Protein AF-A0A4R8XWY9-F1 (afdb_monomer_lite)

Sequence (108 aa):
MTIALVELAPGHPLLIAGWEAVDSGLIVEKRLGGSYQSPRAQLRRMESKAAYENGRRKNQARRFQQVIEVDSLVARGHAKAAALAEIGIDRTAYYEWRSRMREAFGYN

Structure (mmCIF, N/CA/C/O backbone):
data_AF-A0A4R8XWY9-F1
#
_entry.id   AF-A0A4R8XWY9-F1
#
loop_
_atom_site.group_PDB
_atom_site.id
_atom_site.type_symbol
_atom_site.label_atom_id
_atom_site.label_alt_id
_atom_site.label_comp_id
_atom_site.label_asym_id
_atom_site.label_entity_id
_atom_site.label_seq_id
_atom_site.pdbx_PDB_ins_code
_atom_site.Cartn_x
_atom_site.Cartn_y
_atom_site.Cartn_z
_atom_site.occupancy
_atom_site.B_iso_or_equiv
_atom_site.auth_seq_id
_atom_site.auth_comp_id
_atom_site.auth_asym_id
_atom_site.auth_atom_id
_atom_site.pdbx_PDB_model_num
ATOM 1 N N . MET A 1 1 ? 37.418 -37.298 -28.851 1.00 38.22 1 MET A N 1
ATOM 2 C CA . MET A 1 1 ? 36.417 -36.806 -29.822 1.00 38.22 1 MET A CA 1
ATOM 3 C C . MET A 1 1 ? 35.042 -37.030 -29.219 1.00 38.22 1 MET A C 1
ATOM 5 O O . MET A 1 1 ? 34.611 -38.169 -29.124 1.00 38.22 1 MET A O 1
ATOM 9 N N . THR A 1 2 ? 34.422 -35.981 -28.685 1.00 42.31 2 THR A N 1
ATOM 10 C CA . THR A 1 2 ? 33.144 -36.045 -27.961 1.00 42.31 2 THR A CA 1
ATOM 11 C C . THR A 1 2 ? 31.970 -35.925 -28.933 1.00 42.31 2 THR A C 1
ATOM 13 O O . THR A 1 2 ? 31.814 -34.931 -29.636 1.00 42.31 2 THR A O 1
ATOM 16 N N . ILE A 1 3 ? 31.157 -36.981 -28.968 1.00 50.34 3 ILE A N 1
ATOM 17 C CA . ILE A 1 3 ? 30.053 -37.256 -29.900 1.00 50.34 3 ILE A CA 1
ATOM 18 C C . ILE A 1 3 ? 28.776 -36.525 -29.432 1.00 50.34 3 ILE A C 1
ATOM 20 O O . ILE A 1 3 ? 27.739 -37.133 -29.227 1.00 50.34 3 ILE A O 1
ATOM 24 N N . ALA A 1 4 ? 28.852 -35.213 -29.190 1.00 47.91 4 ALA A N 1
ATOM 25 C CA . ALA A 1 4 ? 27.698 -34.423 -28.721 1.00 47.91 4 ALA A CA 1
ATOM 26 C C . ALA A 1 4 ? 27.088 -33.512 -29.805 1.00 47.91 4 ALA A C 1
ATOM 28 O O . ALA A 1 4 ? 26.076 -32.864 -29.570 1.00 47.91 4 ALA A O 1
ATOM 29 N N . LEU A 1 5 ? 27.692 -33.458 -30.997 1.00 44.81 5 LEU A N 1
ATOM 30 C CA . LEU A 1 5 ? 27.257 -32.596 -32.108 1.00 44.81 5 LEU A CA 1
ATOM 31 C C . LEU A 1 5 ? 26.476 -33.335 -33.209 1.00 44.81 5 LEU A C 1
ATOM 33 O O . LEU A 1 5 ? 26.016 -32.697 -34.149 1.00 44.81 5 LEU A O 1
ATOM 37 N N . VAL A 1 6 ? 26.322 -34.660 -33.112 1.00 46.44 6 VAL A N 1
ATOM 38 C CA . VAL A 1 6 ? 25.753 -35.493 -34.192 1.00 46.44 6 VAL A CA 1
ATOM 39 C C . VAL A 1 6 ? 24.235 -35.716 -34.048 1.00 46.44 6 VAL A C 1
ATOM 41 O O . VAL A 1 6 ? 23.586 -36.095 -35.014 1.00 46.44 6 VAL A O 1
ATOM 44 N N . GLU A 1 7 ? 23.627 -35.400 -32.899 1.00 47.81 7 GLU A N 1
ATOM 45 C CA . GLU A 1 7 ? 22.172 -35.544 -32.672 1.00 47.81 7 GLU A CA 1
ATOM 46 C C . GLU A 1 7 ? 21.355 -34.265 -32.939 1.00 47.81 7 GLU A C 1
ATOM 48 O O . GLU A 1 7 ? 20.196 -34.148 -32.540 1.00 47.81 7 GLU A O 1
ATOM 53 N N . LEU A 1 8 ? 21.922 -33.280 -33.636 1.00 50.09 8 LEU A N 1
ATOM 54 C CA . LEU A 1 8 ? 21.141 -32.148 -34.129 1.00 50.09 8 LEU A CA 1
ATOM 55 C C . LEU A 1 8 ? 20.442 -32.569 -35.420 1.00 50.09 8 LEU A C 1
ATOM 57 O O . LEU A 1 8 ? 21.076 -32.777 -36.450 1.00 50.09 8 LEU A O 1
ATOM 61 N N . ALA A 1 9 ? 19.120 -32.722 -35.315 1.00 52.84 9 ALA A N 1
ATOM 62 C CA . ALA A 1 9 ? 18.201 -33.047 -36.397 1.00 52.84 9 ALA A CA 1
ATOM 63 C C . ALA A 1 9 ? 18.600 -32.374 -37.729 1.00 52.84 9 ALA A C 1
ATOM 65 O O . ALA A 1 9 ? 18.957 -31.192 -37.724 1.00 52.84 9 ALA A O 1
ATOM 66 N N . PRO A 1 10 ? 18.465 -33.060 -38.882 1.00 53.12 10 PRO A N 1
ATOM 67 C CA . PRO A 1 10 ? 18.926 -32.568 -40.189 1.00 53.12 10 PRO A CA 1
ATOM 68 C C . PRO A 1 10 ? 18.214 -31.292 -40.686 1.00 53.12 10 PRO A C 1
ATOM 70 O O . PRO A 1 10 ? 18.503 -30.811 -41.776 1.00 53.12 10 PRO A O 1
ATOM 73 N N . GLY A 1 11 ? 17.296 -30.729 -39.893 1.00 49.06 11 GLY A N 1
ATOM 74 C CA . GLY A 1 11 ? 16.640 -29.444 -40.123 1.00 49.06 11 GLY A CA 1
ATOM 75 C C . GLY A 1 11 ? 17.079 -28.315 -39.183 1.00 49.06 11 GLY A C 1
ATOM 76 O O . GLY A 1 11 ? 16.404 -27.289 -39.137 1.00 49.06 11 GLY A O 1
ATOM 77 N N . HIS A 1 12 ? 18.139 -28.483 -38.380 1.00 53.50 12 HIS A N 1
ATOM 78 C CA . HIS A 1 12 ? 18.533 -27.448 -37.423 1.00 53.50 12 HIS A CA 1
ATOM 79 C C . HIS A 1 12 ? 19.004 -26.179 -38.162 1.00 53.50 12 HIS A C 1
ATOM 81 O O . HIS A 1 12 ? 19.904 -26.264 -39.002 1.00 53.50 12 HIS A O 1
ATOM 87 N N . PRO A 1 13 ? 18.457 -24.988 -37.851 1.00 54.38 13 PRO A N 1
ATOM 88 C CA . PRO A 1 13 ? 18.702 -23.765 -38.623 1.00 54.38 13 PRO A CA 1
ATOM 89 C C . PRO A 1 13 ? 20.180 -23.341 -38.677 1.00 54.38 13 PRO A C 1
ATOM 91 O O . PRO A 1 13 ? 20.584 -22.682 -39.628 1.00 54.38 13 PRO A O 1
ATOM 94 N N . LEU A 1 14 ? 21.001 -23.779 -37.713 1.00 53.88 14 LEU A N 1
ATOM 95 C CA . LEU A 1 14 ? 22.457 -23.555 -37.709 1.00 53.88 14 LEU A CA 1
ATOM 96 C C . LEU A 1 14 ? 23.237 -24.382 -38.751 1.00 53.88 14 LEU A C 1
ATOM 98 O O . LEU A 1 14 ? 24.397 -24.079 -39.002 1.00 53.88 14 LEU A O 1
ATOM 102 N N . LEU A 1 15 ? 22.647 -25.445 -39.310 1.00 54.47 15 LEU A N 1
ATOM 103 C CA . LEU A 1 15 ? 23.280 -26.283 -40.340 1.00 54.47 15 LEU A CA 1
ATOM 104 C C . LEU A 1 15 ? 22.876 -25.861 -41.760 1.00 54.47 15 LEU A C 1
ATOM 106 O O . LEU A 1 15 ? 23.640 -26.066 -42.697 1.00 54.47 15 LEU A O 1
ATOM 110 N N . ILE A 1 16 ? 21.680 -25.280 -41.917 1.00 54.75 16 ILE A N 1
ATOM 111 C CA . ILE A 1 16 ? 21.123 -24.868 -43.218 1.00 54.75 16 ILE A CA 1
ATOM 112 C C . ILE A 1 16 ? 21.657 -23.496 -43.633 1.00 54.75 16 ILE A C 1
ATOM 114 O O . ILE A 1 16 ? 21.960 -23.268 -44.803 1.00 54.75 16 ILE A O 1
ATOM 118 N N . ALA A 1 17 ? 21.788 -22.579 -42.679 1.00 52.44 17 ALA A N 1
ATOM 119 C CA . ALA A 1 17 ? 22.420 -21.297 -42.908 1.00 52.44 17 ALA A CA 1
ATOM 120 C C . ALA A 1 17 ? 23.891 -21.445 -42.520 1.00 52.44 17 ALA A C 1
ATOM 122 O O . ALA A 1 17 ? 24.205 -21.576 -41.339 1.00 52.44 17 ALA A O 1
ATOM 123 N N . GLY A 1 18 ? 24.788 -21.491 -43.507 1.00 46.47 18 GLY A N 1
ATOM 124 C CA . GLY A 1 18 ? 26.228 -21.504 -43.258 1.00 46.47 18 GLY A CA 1
ATOM 125 C C . GLY A 1 18 ? 26.649 -20.407 -42.272 1.00 46.47 18 GLY A C 1
ATOM 126 O O . GLY A 1 18 ? 25.918 -19.445 -42.034 1.00 46.47 18 GLY A O 1
ATOM 127 N N . TRP A 1 19 ? 27.855 -20.541 -41.719 1.00 50.06 19 TRP A N 1
ATOM 128 C CA . TRP A 1 19 ? 28.458 -19.661 -40.703 1.00 50.06 19 TRP A CA 1
ATOM 129 C C . TRP A 1 19 ? 28.464 -18.148 -41.039 1.00 50.06 19 TRP A C 1
ATOM 131 O O . TRP A 1 19 ? 28.855 -17.339 -40.205 1.00 50.06 19 TRP A O 1
ATOM 141 N N . GLU A 1 20 ? 27.993 -17.753 -42.220 1.00 43.91 20 GLU A N 1
ATOM 142 C CA . GLU A 1 20 ? 27.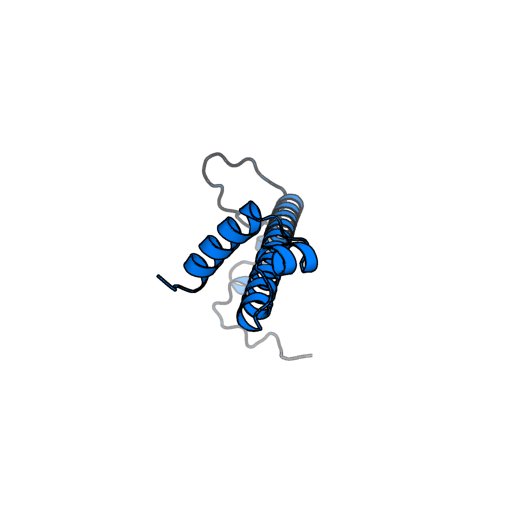715 -16.376 -42.639 1.00 43.91 20 GLU A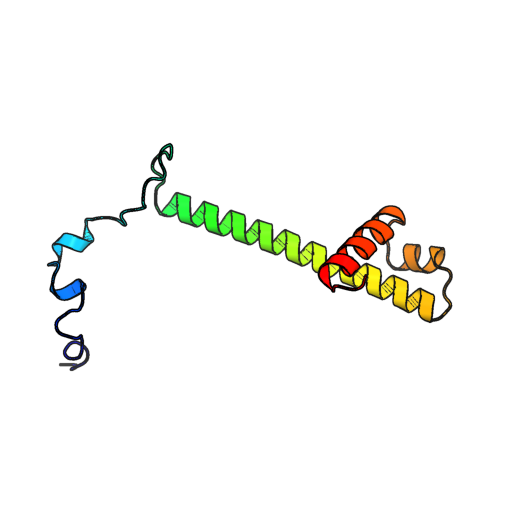 CA 1
ATOM 143 C C . GLU A 1 20 ? 26.445 -15.766 -42.006 1.00 43.91 20 GLU A C 1
ATOM 145 O O . GLU A 1 20 ? 26.309 -14.546 -41.973 1.00 43.91 20 GLU A O 1
ATOM 150 N N . ALA A 1 21 ? 25.536 -16.560 -41.423 1.00 46.25 21 ALA A N 1
ATOM 151 C CA . ALA A 1 21 ? 24.354 -16.032 -40.721 1.00 46.25 21 ALA A CA 1
ATOM 152 C C . ALA A 1 21 ? 24.650 -15.476 -39.312 1.00 46.25 21 ALA A C 1
ATOM 154 O O . ALA A 1 21 ? 23.749 -14.983 -38.632 1.00 46.25 21 ALA A O 1
ATOM 155 N N . VAL A 1 22 ? 25.908 -15.533 -38.862 1.00 44.91 22 VAL A N 1
ATOM 156 C CA . VAL A 1 22 ? 26.327 -14.958 -37.573 1.00 44.91 22 VAL A CA 1
ATOM 157 C C . VAL A 1 22 ? 26.477 -13.429 -37.657 1.00 44.91 22 VAL A C 1
ATOM 159 O O . VAL A 1 22 ? 26.383 -12.761 -36.629 1.00 44.91 22 VAL A O 1
ATOM 162 N N . ASP A 1 23 ? 26.601 -12.858 -38.864 1.00 42.53 23 ASP A N 1
ATOM 163 C CA . ASP A 1 23 ? 26.690 -11.401 -39.070 1.00 42.53 23 ASP A CA 1
ATOM 164 C C . ASP A 1 23 ? 25.352 -10.728 -39.418 1.00 42.53 23 ASP A C 1
ATOM 166 O O . ASP A 1 23 ? 25.229 -9.501 -39.360 1.00 42.53 23 ASP A 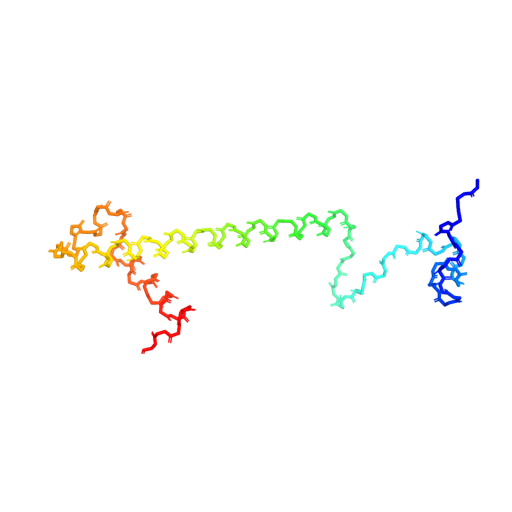O 1
ATOM 170 N N . SER A 1 24 ? 24.297 -11.499 -39.698 1.00 42.53 24 SER A N 1
ATOM 171 C CA . SER A 1 24 ? 22.944 -10.946 -39.757 1.00 42.53 24 SER A CA 1
ATOM 172 C C . SER A 1 24 ? 22.416 -10.789 -38.337 1.00 42.53 24 SER A C 1
ATOM 174 O O . SER A 1 24 ? 21.694 -11.639 -37.812 1.00 42.53 24 SER A O 1
ATOM 176 N N . GLY A 1 25 ? 22.832 -9.693 -37.701 1.00 43.38 25 GLY A N 1
ATOM 177 C CA . GLY A 1 25 ? 22.293 -9.241 -36.430 1.00 43.38 25 GLY A CA 1
ATOM 178 C C . GLY A 1 25 ? 20.773 -9.369 -36.422 1.00 43.38 25 GLY A C 1
ATOM 179 O O . GLY A 1 25 ? 20.117 -9.003 -37.396 1.00 43.38 25 GLY A O 1
ATOM 1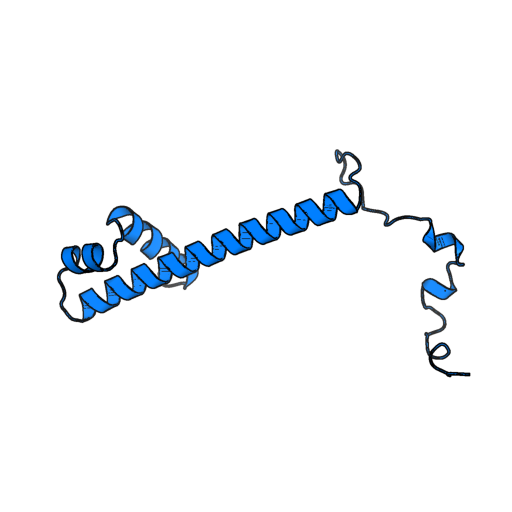80 N N . LEU A 1 26 ? 20.266 -9.931 -35.318 1.00 43.94 26 LEU A N 1
ATOM 181 C CA . LEU A 1 26 ? 18.861 -10.030 -34.928 1.00 43.94 26 LEU A CA 1
ATOM 182 C C . LEU A 1 26 ? 17.992 -9.088 -35.774 1.00 43.94 26 LEU A C 1
ATOM 184 O O . LEU A 1 26 ? 18.076 -7.867 -35.607 1.00 43.94 26 LEU A O 1
ATOM 188 N N . ILE A 1 27 ? 17.185 -9.629 -36.691 1.00 46.97 27 ILE A N 1
ATOM 189 C CA . ILE A 1 27 ? 16.174 -8.834 -37.390 1.00 46.97 27 ILE A CA 1
ATOM 190 C C . ILE A 1 27 ? 15.133 -8.471 -36.330 1.00 46.97 27 ILE A C 1
ATOM 192 O O . ILE A 1 27 ? 14.139 -9.158 -36.121 1.00 46.97 27 ILE A O 1
ATOM 196 N N . VAL A 1 28 ? 15.423 -7.407 -35.581 1.00 50.62 28 VAL A N 1
ATOM 197 C CA . VAL A 1 28 ? 14.466 -6.730 -34.725 1.00 50.62 28 VAL A CA 1
ATOM 198 C C . VAL A 1 28 ? 13.466 -6.136 -35.695 1.00 50.62 28 VAL A C 1
ATOM 200 O O . VAL A 1 28 ? 13.781 -5.163 -36.382 1.00 50.62 28 VAL A O 1
ATOM 203 N N . GLU A 1 29 ? 12.293 -6.758 -35.798 1.00 50.06 29 GLU A N 1
ATOM 204 C CA . GLU A 1 29 ? 11.166 -6.212 -36.542 1.00 50.06 29 GLU A CA 1
ATOM 205 C C . GLU A 1 29 ? 11.017 -4.729 -36.185 1.00 50.06 29 GLU A C 1
ATOM 207 O O . GLU A 1 29 ? 10.627 -4.349 -35.074 1.00 50.06 29 GLU A O 1
ATOM 212 N N . LYS A 1 30 ? 11.389 -3.861 -37.132 1.00 46.62 30 LYS A N 1
ATOM 213 C CA . LYS A 1 30 ? 11.153 -2.427 -37.036 1.00 46.62 30 LYS A CA 1
ATOM 214 C C . LYS A 1 30 ? 9.641 -2.240 -37.060 1.00 46.62 30 LYS A C 1
ATOM 216 O O . LYS A 1 30 ? 9.034 -2.200 -38.126 1.00 46.62 30 LYS A O 1
ATOM 221 N N . ARG A 1 31 ? 9.024 -2.079 -35.885 1.00 52.38 31 ARG A N 1
ATOM 222 C CA . ARG A 1 31 ? 7.722 -1.406 -35.798 1.00 52.38 31 ARG A CA 1
ATOM 223 C C . ARG A 1 31 ? 7.851 -0.077 -36.545 1.00 52.38 31 ARG A C 1
ATOM 225 O O . ARG A 1 31 ? 8.763 0.700 -36.254 1.00 52.38 31 ARG A O 1
ATOM 232 N N . LEU A 1 32 ? 6.978 0.150 -37.526 1.00 41.19 32 LEU A N 1
ATOM 233 C CA . LEU A 1 32 ? 6.935 1.372 -38.335 1.00 41.19 32 LEU A CA 1
ATOM 234 C C . LEU A 1 32 ? 6.993 2.608 -37.413 1.00 41.19 32 LEU A C 1
ATOM 236 O O . LEU A 1 32 ? 6.148 2.766 -36.535 1.00 41.19 32 LEU A O 1
ATOM 240 N N . GLY A 1 33 ? 8.040 3.430 -37.570 1.00 59.34 33 GLY A N 1
ATOM 241 C CA . GLY A 1 33 ? 8.327 4.611 -36.735 1.00 59.34 33 GLY A CA 1
ATOM 242 C C . GLY A 1 33 ? 9.443 4.450 -35.686 1.00 59.34 33 GLY A C 1
ATOM 243 O O . GLY A 1 33 ? 9.813 5.425 -35.037 1.00 59.34 33 GLY A O 1
ATOM 244 N N . GLY A 1 34 ? 10.014 3.254 -35.511 1.00 58.22 34 GLY A N 1
ATOM 245 C CA . GLY A 1 34 ? 11.124 3.025 -34.580 1.00 58.22 34 GLY A CA 1
ATOM 246 C C . GLY A 1 34 ? 12.488 3.432 -35.148 1.00 58.22 34 GLY A C 1
ATOM 247 O O . GLY A 1 34 ? 12.939 2.881 -36.156 1.00 58.22 34 GLY A O 1
ATOM 248 N N . SER A 1 35 ? 13.192 4.350 -34.476 1.00 65.88 35 SER A N 1
ATOM 249 C CA . SER A 1 35 ? 14.630 4.533 -34.693 1.00 65.88 35 SER A CA 1
ATOM 250 C C . SER A 1 35 ? 15.387 3.282 -34.234 1.00 65.88 35 SER A C 1
ATOM 252 O O . SER A 1 35 ? 15.033 2.662 -33.228 1.00 65.88 35 SER A O 1
ATOM 254 N N . TYR A 1 36 ? 16.413 2.879 -34.993 1.00 71.38 36 TYR A N 1
ATOM 255 C CA . TYR A 1 36 ? 17.255 1.738 -34.629 1.00 71.38 36 TYR A CA 1
ATOM 256 C C . TYR A 1 36 ? 17.873 1.965 -33.243 1.00 71.38 36 TYR A C 1
ATOM 258 O O . TYR A 1 36 ? 18.437 3.025 -32.971 1.00 71.38 36 TYR A O 1
ATOM 266 N N . GLN A 1 37 ? 17.764 0.964 -32.370 1.00 67.88 37 GLN A N 1
ATOM 267 C CA . GLN A 1 37 ? 18.420 0.945 -31.066 1.00 67.88 37 GLN A CA 1
ATOM 268 C C . GLN A 1 37 ? 19.468 -0.152 -31.065 1.00 67.88 37 GLN A C 1
ATOM 270 O O . GLN A 1 37 ? 19.203 -1.263 -31.516 1.00 67.88 37 GLN A O 1
ATOM 275 N N . SER A 1 38 ? 20.651 0.143 -30.527 1.00 82.12 38 SER A N 1
ATOM 276 C CA . SER A 1 38 ? 21.659 -0.895 -30.339 1.00 82.12 38 SER A CA 1
ATOM 277 C C . SER A 1 38 ? 21.139 -1.964 -29.363 1.00 82.12 38 SER A C 1
ATOM 279 O O . SER A 1 38 ? 20.437 -1.617 -28.405 1.00 82.12 38 SER A O 1
ATOM 281 N N . PRO A 1 39 ? 21.517 -3.246 -29.526 1.00 82.19 39 PRO A N 1
ATOM 282 C CA . PRO A 1 39 ? 21.106 -4.313 -28.609 1.00 82.19 39 PRO A CA 1
ATOM 283 C C . PRO A 1 39 ? 21.399 -3.989 -27.134 1.00 82.19 39 PRO A C 1
ATOM 285 O O . PRO A 1 39 ? 20.579 -4.241 -26.254 1.00 82.19 39 PRO A O 1
ATOM 288 N N . ARG A 1 40 ? 22.527 -3.315 -26.857 1.00 76.44 40 ARG A N 1
ATOM 289 C CA . ARG A 1 40 ? 22.879 -2.820 -25.512 1.00 76.44 40 ARG A CA 1
ATOM 290 C C . ARG A 1 40 ? 21.881 -1.788 -24.975 1.00 76.44 40 ARG A C 1
ATOM 292 O O . ARG A 1 40 ? 21.548 -1.817 -23.792 1.00 76.44 40 ARG A O 1
ATOM 299 N N . ALA A 1 41 ? 21.408 -0.871 -25.819 1.00 77.75 41 ALA A N 1
ATOM 300 C CA . ALA A 1 41 ? 20.411 0.124 -25.429 1.00 77.75 41 ALA A CA 1
ATOM 301 C C . ALA A 1 41 ? 19.033 -0.512 -25.184 1.00 77.75 41 ALA A C 1
ATOM 303 O O . ALA A 1 41 ? 18.337 -0.116 -24.248 1.00 77.75 41 ALA A O 1
ATOM 304 N N . GLN A 1 42 ? 18.665 -1.521 -25.976 1.00 78.88 42 GLN A N 1
ATOM 305 C CA . GLN A 1 42 ? 17.429 -2.279 -25.787 1.00 78.88 42 GLN A CA 1
ATOM 306 C C . GLN A 1 42 ? 17.442 -3.061 -24.464 1.00 78.88 42 GLN A C 1
ATOM 308 O O . GLN A 1 42 ? 16.494 -2.940 -23.687 1.00 78.88 42 GLN A O 1
ATOM 313 N N . LEU A 1 43 ? 18.532 -3.777 -24.161 1.00 79.19 43 LEU A N 1
ATOM 314 C CA . LEU A 1 43 ? 18.697 -4.504 -22.895 1.00 79.19 43 LEU A CA 1
ATOM 315 C C . LEU A 1 43 ? 18.593 -3.568 -21.684 1.00 79.19 43 LEU A C 1
ATOM 317 O O . LEU A 1 43 ? 17.780 -3.807 -20.795 1.00 79.19 43 LEU A O 1
ATOM 321 N N . ARG A 1 44 ? 19.301 -2.430 -21.700 1.00 79.94 44 ARG A N 1
ATOM 322 C CA . ARG A 1 44 ? 19.214 -1.423 -20.625 1.00 79.94 44 ARG A CA 1
ATOM 323 C C . ARG A 1 44 ? 17.798 -0.890 -20.405 1.00 79.94 44 ARG A C 1
ATOM 325 O O . ARG A 1 44 ? 17.396 -0.654 -19.264 1.00 79.94 44 ARG A O 1
ATOM 332 N N . ARG A 1 45 ? 17.026 -0.684 -21.478 1.00 78.31 45 ARG A N 1
ATOM 333 C CA . ARG A 1 45 ? 15.617 -0.261 -21.376 1.00 78.31 45 ARG A CA 1
ATOM 334 C C . ARG A 1 45 ? 14.746 -1.351 -20.762 1.00 78.31 45 ARG A C 1
ATOM 336 O O . ARG A 1 45 ? 13.906 -1.036 -19.922 1.00 78.31 45 ARG A O 1
ATOM 343 N N . MET A 1 46 ? 14.947 -2.607 -21.156 1.00 82.00 46 MET A N 1
ATOM 344 C CA . MET A 1 46 ? 14.229 -3.746 -20.578 1.00 82.00 46 MET A CA 1
ATOM 345 C C . MET A 1 46 ? 14.537 -3.905 -19.086 1.00 82.00 46 MET A C 1
ATOM 347 O O . MET A 1 46 ? 13.607 -4.019 -18.293 1.00 82.00 46 MET A O 1
ATOM 351 N N . GLU A 1 47 ? 15.809 -3.818 -18.692 1.00 87.69 47 GLU A N 1
ATOM 352 C CA . GLU A 1 47 ? 16.241 -3.870 -17.288 1.00 87.69 47 GLU A CA 1
ATOM 353 C C . GLU A 1 47 ? 15.646 -2.725 -16.467 1.00 87.69 47 GLU A C 1
ATOM 355 O O . GLU A 1 47 ? 15.104 -2.949 -15.387 1.00 87.69 47 GLU A O 1
ATOM 360 N N . SER A 1 48 ? 15.680 -1.501 -17.000 1.00 86.06 48 SER A N 1
ATOM 361 C CA . SER A 1 48 ? 15.123 -0.321 -16.326 1.00 86.06 48 SER A CA 1
ATOM 362 C C . SER A 1 48 ? 13.609 -0.441 -16.135 1.00 86.06 48 SER A C 1
ATOM 364 O O . SER A 1 48 ? 13.087 -0.132 -15.063 1.00 86.06 48 SER A O 1
ATOM 366 N N . LYS A 1 49 ? 12.895 -0.943 -17.153 1.00 88.25 49 LYS A N 1
ATOM 367 C CA . LYS A 1 49 ? 11.457 -1.222 -17.069 1.00 88.25 49 LYS A CA 1
ATOM 368 C C . LYS A 1 49 ? 11.162 -2.305 -16.027 1.00 88.25 49 LYS A C 1
ATOM 370 O O . LYS A 1 49 ? 10.291 -2.107 -15.185 1.00 88.25 49 LYS A O 1
ATOM 375 N N . ALA A 1 50 ? 11.918 -3.403 -16.034 1.00 85.56 50 ALA A N 1
ATOM 376 C CA . ALA A 1 50 ? 11.765 -4.487 -15.067 1.00 85.56 50 ALA A CA 1
ATOM 377 C C . ALA A 1 50 ? 12.056 -4.026 -13.628 1.00 85.56 50 ALA A C 1
ATOM 379 O O . ALA A 1 50 ? 11.319 -4.367 -12.703 1.00 85.56 5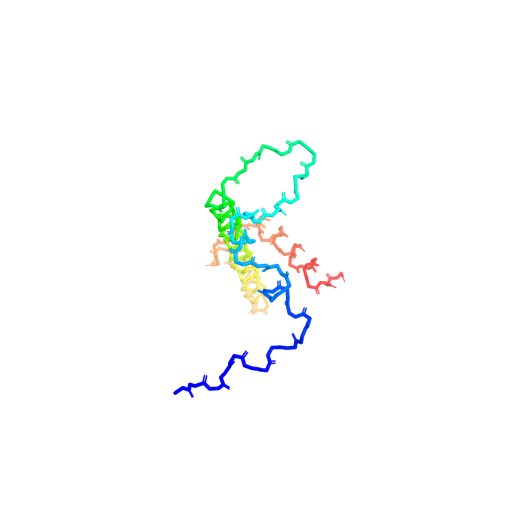0 ALA A O 1
ATOM 380 N N . ALA A 1 51 ? 13.089 -3.204 -13.426 1.00 88.69 51 ALA A N 1
ATOM 381 C CA . ALA A 1 51 ? 13.417 -2.624 -12.126 1.00 88.69 51 ALA A CA 1
ATOM 382 C C . ALA A 1 51 ? 12.291 -1.716 -11.609 1.00 88.69 51 ALA A C 1
ATOM 384 O O . ALA A 1 51 ? 11.893 -1.827 -10.446 1.00 88.69 51 ALA A O 1
ATOM 385 N N . TYR A 1 52 ? 11.731 -0.868 -12.477 1.00 89.25 52 TYR A N 1
ATOM 386 C CA . TYR A 1 52 ? 10.595 -0.011 -12.142 1.00 89.25 52 TYR A CA 1
ATOM 387 C C . TYR A 1 52 ? 9.347 -0.824 -11.766 1.00 89.25 52 TYR A C 1
ATOM 389 O O . TYR A 1 52 ? 8.726 -0.576 -10.730 1.00 89.25 52 TYR A O 1
ATOM 397 N N . GLU A 1 53 ? 9.002 -1.838 -12.563 1.00 90.81 53 GLU A N 1
ATOM 398 C CA . GLU A 1 53 ? 7.872 -2.730 -12.286 1.00 90.81 53 GLU A CA 1
ATOM 399 C C . GLU A 1 53 ? 8.058 -3.493 -10.969 1.00 90.81 53 GLU A C 1
ATOM 401 O O . GLU A 1 53 ? 7.130 -3.569 -10.159 1.00 90.81 53 GLU A O 1
ATOM 406 N N . ASN A 1 54 ? 9.269 -3.985 -10.699 1.00 91.38 54 ASN A N 1
ATOM 407 C CA . ASN A 1 54 ? 9.604 -4.626 -9.430 1.00 91.38 54 ASN A CA 1
ATOM 408 C C . ASN A 1 54 ? 9.475 -3.661 -8.246 1.00 91.38 54 ASN A C 1
ATOM 410 O O . ASN A 1 54 ? 8.921 -4.036 -7.211 1.00 91.38 54 ASN A O 1
ATOM 414 N N . GLY A 1 55 ? 9.931 -2.413 -8.388 1.00 90.81 55 GLY A N 1
ATOM 415 C CA . GLY A 1 55 ? 9.753 -1.374 -7.372 1.00 90.81 55 GLY A CA 1
ATOM 416 C C . GLY A 1 55 ? 8.276 -1.104 -7.077 1.00 90.81 55 GLY A C 1
ATOM 417 O O . GLY A 1 55 ? 7.860 -1.082 -5.916 1.00 90.81 55 GLY A O 1
ATOM 418 N N . ARG A 1 56 ? 7.453 -0.992 -8.127 1.00 92.06 56 ARG A N 1
ATOM 419 C CA . ARG A 1 56 ? 6.003 -0.807 -7.999 1.00 92.06 56 ARG A CA 1
ATOM 420 C C . ARG A 1 56 ? 5.337 -1.983 -7.280 1.00 92.06 56 ARG A C 1
ATOM 422 O O . ARG A 1 56 ? 4.559 -1.749 -6.356 1.00 92.06 56 ARG A O 1
ATOM 429 N N . ARG A 1 57 ? 5.672 -3.227 -7.648 1.00 91.25 57 ARG A N 1
ATOM 430 C CA . ARG A 1 57 ? 5.146 -4.444 -6.998 1.00 91.25 57 ARG A CA 1
ATOM 431 C C . ARG A 1 57 ? 5.538 -4.523 -5.523 1.00 91.25 57 ARG A C 1
ATOM 433 O O . ARG A 1 57 ? 4.682 -4.792 -4.686 1.00 91.25 57 ARG A O 1
ATOM 440 N N . LYS A 1 58 ? 6.797 -4.225 -5.182 1.00 94.31 58 LYS A N 1
ATOM 441 C CA . LYS A 1 58 ? 7.268 -4.195 -3.784 1.00 94.31 58 LYS A CA 1
ATOM 442 C C . LYS A 1 58 ? 6.511 -3.163 -2.951 1.00 94.31 58 LYS A C 1
ATOM 444 O O . LYS A 1 58 ? 6.078 -3.466 -1.843 1.00 94.31 58 LYS A O 1
ATOM 449 N N . ASN A 1 59 ? 6.309 -1.958 -3.485 1.00 93.25 59 ASN A N 1
ATOM 450 C CA . ASN A 1 59 ? 5.545 -0.935 -2.776 1.00 93.25 59 ASN A CA 1
ATOM 451 C C . ASN A 1 59 ? 4.070 -1.332 -2.618 1.00 93.25 59 ASN A C 1
ATOM 453 O O . ASN A 1 59 ? 3.508 -1.130 -1.548 1.00 93.25 59 ASN A O 1
ATOM 457 N N . GLN A 1 60 ? 3.461 -1.932 -3.644 1.00 93.81 60 GLN A N 1
ATOM 458 C CA . GLN A 1 60 ? 2.098 -2.459 -3.559 1.00 93.81 60 GLN A CA 1
ATOM 459 C C . GLN A 1 60 ? 1.969 -3.524 -2.461 1.00 93.81 60 GLN A C 1
ATOM 461 O O . GLN A 1 60 ? 1.092 -3.404 -1.612 1.00 93.81 60 GLN A O 1
ATOM 466 N N . ALA A 1 61 ? 2.870 -4.510 -2.432 1.00 94.06 61 ALA A N 1
ATOM 467 C CA . ALA A 1 61 ? 2.878 -5.554 -1.408 1.00 94.06 61 ALA A CA 1
ATOM 468 C C . ALA A 1 61 ? 3.003 -4.962 0.004 1.00 94.06 61 ALA A C 1
ATOM 470 O O . ALA A 1 61 ? 2.206 -5.285 0.882 1.00 94.06 61 ALA A O 1
ATOM 471 N N . ARG A 1 62 ? 3.930 -4.013 0.197 1.00 95.75 62 ARG A N 1
ATOM 472 C CA . ARG A 1 62 ? 4.087 -3.296 1.470 1.00 95.75 62 ARG A CA 1
ATOM 473 C C . ARG A 1 62 ? 2.802 -2.575 1.885 1.00 95.75 62 ARG A C 1
ATOM 475 O O . ARG A 1 62 ? 2.412 -2.643 3.043 1.00 95.75 62 ARG A O 1
ATOM 482 N N . ARG A 1 63 ? 2.134 -1.879 0.959 1.00 95.31 63 ARG A N 1
ATOM 483 C CA . ARG A 1 63 ? 0.883 -1.160 1.255 1.00 95.31 63 ARG A CA 1
ATOM 484 C C . ARG A 1 63 ? -0.261 -2.105 1.603 1.00 95.31 63 ARG A C 1
ATOM 486 O O . ARG A 1 63 ? -1.012 -1.811 2.524 1.00 95.31 63 ARG A O 1
ATOM 493 N N . PHE A 1 64 ? -0.373 -3.237 0.916 1.00 95.56 64 PHE A N 1
ATOM 494 C CA . PHE A 1 64 ? -1.362 -4.259 1.256 1.00 95.56 64 PHE A CA 1
ATOM 495 C C . PHE A 1 64 ? -1.109 -4.858 2.636 1.00 95.56 64 PHE A C 1
ATOM 497 O O . PHE A 1 64 ? -2.050 -4.994 3.411 1.00 95.56 64 PHE A O 1
ATOM 504 N N . GLN A 1 65 ? 0.150 -5.118 2.986 1.00 96.44 65 GLN A N 1
ATOM 505 C CA . GLN A 1 65 ? 0.501 -5.573 4.326 1.00 96.44 65 GLN A CA 1
ATOM 506 C C . GLN A 1 65 ? 0.075 -4.563 5.405 1.00 96.44 65 GLN A C 1
ATOM 508 O O . GLN A 1 65 ? -0.584 -4.955 6.361 1.00 96.44 65 GLN A O 1
ATOM 513 N N . GLN A 1 66 ? 0.337 -3.266 5.213 1.00 96.38 66 GLN A N 1
ATOM 514 C CA . GLN A 1 66 ? -0.115 -2.227 6.150 1.00 96.38 66 GLN A CA 1
ATOM 515 C C . GLN A 1 66 ? -1.642 -2.207 6.319 1.00 96.38 66 GLN A C 1
ATOM 517 O O . GLN A 1 66 ? -2.142 -2.046 7.427 1.00 96.38 66 GLN A O 1
ATOM 522 N N . VAL A 1 67 ? -2.402 -2.375 5.230 1.00 96.75 67 VAL A N 1
ATOM 523 C CA . VAL A 1 67 ? -3.873 -2.441 5.297 1.00 96.75 67 VAL A CA 1
ATOM 524 C C . VAL A 1 67 ? -4.329 -3.652 6.112 1.00 96.75 67 VAL A C 1
ATOM 526 O O . VAL A 1 67 ? -5.206 -3.507 6.962 1.00 96.75 67 VAL A O 1
ATOM 529 N N . ILE A 1 68 ? -3.718 -4.818 5.891 1.00 96.25 68 ILE A N 1
ATOM 530 C CA . ILE A 1 68 ? -4.011 -6.045 6.645 1.00 96.25 68 ILE A CA 1
ATOM 531 C C . ILE A 1 68 ? -3.692 -5.855 8.129 1.00 96.25 68 ILE A C 1
ATOM 533 O O . ILE A 1 68 ? -4.498 -6.227 8.977 1.00 96.25 68 ILE A O 1
ATOM 537 N N . GLU A 1 69 ? -2.549 -5.254 8.454 1.00 97.00 69 GLU A N 1
ATOM 538 C CA . GLU A 1 69 ? -2.144 -4.990 9.836 1.00 97.00 69 GLU A CA 1
ATOM 539 C C . GLU A 1 69 ? -3.145 -4.063 10.539 1.00 97.00 69 GLU A C 1
ATOM 541 O O . GLU A 1 69 ? -3.615 -4.394 11.629 1.00 97.00 69 GLU A O 1
ATOM 546 N N . VAL A 1 70 ? -3.573 -2.976 9.886 1.00 96.81 70 VAL A N 1
ATOM 547 C CA . VAL A 1 70 ? -4.628 -2.093 10.413 1.00 96.81 70 VAL A CA 1
ATOM 548 C C . VAL A 1 70 ? -5.936 -2.853 10.633 1.00 96.81 70 VAL A C 1
ATOM 550 O O . VAL A 1 70 ? -6.520 -2.756 11.712 1.00 96.81 70 VAL A O 1
ATOM 553 N N . ASP A 1 71 ? -6.400 -3.621 9.643 1.00 95.31 71 ASP A N 1
ATOM 554 C CA . ASP A 1 71 ? -7.648 -4.385 9.756 1.00 95.31 71 ASP A CA 1
ATOM 555 C C . ASP A 1 71 ? -7.549 -5.445 10.872 1.00 95.31 71 ASP A C 1
ATOM 557 O O . ASP A 1 71 ? -8.517 -5.664 11.601 1.00 95.31 71 ASP A O 1
ATOM 561 N N . SER A 1 72 ? -6.364 -6.027 11.088 1.00 97.06 72 SER A N 1
ATOM 562 C CA . SER A 1 72 ? -6.103 -6.974 12.177 1.00 97.06 72 SER A CA 1
ATOM 563 C C . SER A 1 72 ? -6.154 -6.323 13.563 1.00 97.06 72 SER A C 1
ATOM 565 O O . SER A 1 72 ? -6.732 -6.896 14.486 1.00 97.06 72 SER A O 1
ATOM 567 N N . LEU A 1 73 ? -5.611 -5.110 13.718 1.00 96.44 73 LEU A N 1
ATOM 568 C CA . LEU A 1 73 ? -5.669 -4.352 14.971 1.00 96.44 73 LEU A CA 1
ATOM 569 C C . LEU A 1 73 ? -7.107 -3.937 15.287 1.00 96.44 73 LEU A C 1
ATOM 571 O O . LEU A 1 73 ? -7.565 -4.082 16.421 1.00 96.44 73 LEU A O 1
ATOM 575 N N . VAL A 1 74 ? -7.849 -3.489 14.273 1.00 96.19 74 VAL A N 1
ATOM 576 C CA . VAL A 1 74 ? -9.271 -3.155 14.421 1.00 96.19 74 VAL A CA 1
ATOM 577 C C . VAL A 1 74 ? -10.082 -4.388 14.822 1.00 96.19 74 VAL A C 1
ATOM 579 O O . VAL A 1 74 ? -10.909 -4.297 15.726 1.00 96.19 74 VAL A O 1
ATOM 582 N N . ALA A 1 75 ? -9.817 -5.554 14.224 1.00 96.19 75 ALA A N 1
ATOM 583 C CA . ALA A 1 75 ? -10.477 -6.809 14.595 1.00 96.19 75 ALA A CA 1
ATOM 584 C C . ALA A 1 75 ? -10.176 -7.248 16.041 1.00 96.19 75 ALA A C 1
ATOM 586 O O . ALA A 1 75 ? -11.013 -7.882 16.677 1.00 96.19 75 ALA A O 1
ATOM 587 N N . ARG A 1 76 ? -9.011 -6.872 16.587 1.00 96.25 76 ARG A N 1
ATOM 588 C CA . ARG A 1 76 ? -8.647 -7.073 18.003 1.00 96.25 76 ARG A CA 1
ATOM 589 C C . ARG A 1 76 ? -9.282 -6.050 18.954 1.00 96.25 76 ARG A C 1
ATOM 591 O O . ARG A 1 76 ? -9.052 -6.124 20.155 1.00 96.25 76 ARG A O 1
ATOM 598 N N . GLY A 1 77 ? -10.069 -5.104 18.440 1.00 96.06 77 GLY A N 1
ATOM 599 C CA . GLY A 1 77 ? -10.773 -4.096 19.233 1.00 96.06 77 GLY A CA 1
ATOM 600 C C . GLY A 1 77 ? -10.038 -2.762 19.375 1.00 96.06 77 GLY A C 1
ATOM 601 O O . GLY A 1 77 ? -10.516 -1.886 20.095 1.00 96.06 77 GLY A O 1
ATOM 602 N N . HIS A 1 78 ? -8.909 -2.557 18.686 1.00 95.12 78 HIS A N 1
ATOM 603 C CA . HIS A 1 78 ? -8.254 -1.250 18.683 1.00 95.12 78 HIS A CA 1
ATOM 604 C C . HIS A 1 78 ? -9.112 -0.225 17.934 1.00 95.12 78 HIS A C 1
ATOM 606 O O . HIS A 1 78 ? -9.687 -0.503 16.876 1.00 95.12 78 HIS A O 1
ATOM 612 N N . ALA A 1 79 ? -9.153 1.006 18.447 1.00 96.56 79 ALA A N 1
ATOM 613 C CA . ALA A 1 79 ? -9.765 2.108 17.723 1.00 96.56 79 ALA A CA 1
ATOM 614 C C . ALA A 1 79 ? -9.051 2.304 16.377 1.00 96.56 79 ALA A C 1
ATOM 616 O O . ALA A 1 79 ? -7.824 2.378 16.316 1.00 96.56 79 ALA A O 1
ATOM 617 N N . LYS A 1 80 ? -9.815 2.451 15.290 1.00 95.12 80 LYS A N 1
ATOM 618 C CA . LYS A 1 80 ? -9.258 2.576 13.932 1.00 95.12 80 LYS A CA 1
ATOM 619 C C . LYS A 1 80 ? -8.228 3.698 13.804 1.00 95.12 80 LYS A C 1
ATOM 621 O O . LYS A 1 80 ? -7.215 3.522 13.141 1.00 95.12 80 LYS A O 1
ATOM 626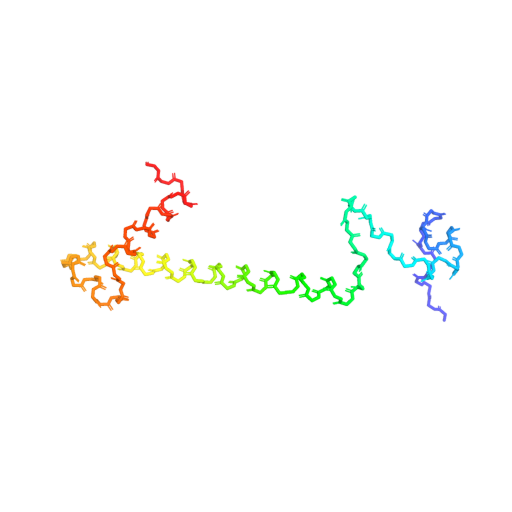 N N . ALA A 1 81 ? -8.474 4.837 14.451 1.00 95.25 81 ALA A N 1
ATOM 627 C CA . ALA A 1 81 ? -7.534 5.956 14.467 1.00 95.25 81 ALA A CA 1
ATOM 628 C C . ALA A 1 81 ? -6.196 5.589 15.134 1.00 95.25 81 ALA A C 1
ATOM 630 O O . ALA A 1 81 ? -5.147 5.958 14.615 1.00 95.25 81 ALA A O 1
ATOM 631 N N . ALA A 1 82 ? -6.231 4.820 16.227 1.00 95.56 82 ALA A N 1
ATOM 632 C CA . ALA A 1 82 ? -5.029 4.334 16.899 1.00 95.56 82 ALA A CA 1
ATOM 633 C C . ALA A 1 82 ? -4.274 3.318 16.029 1.00 95.56 82 ALA A C 1
ATOM 635 O O . ALA A 1 82 ? -3.070 3.455 15.855 1.00 95.56 82 ALA A O 1
ATOM 636 N N . ALA A 1 83 ? -4.981 2.375 15.396 1.00 96.75 83 ALA A N 1
ATOM 637 C CA . ALA A 1 83 ? -4.372 1.399 14.488 1.00 96.75 83 ALA A CA 1
ATOM 638 C C . ALA A 1 83 ? -3.693 2.062 13.272 1.00 96.75 83 ALA A C 1
ATOM 640 O O . ALA A 1 83 ? -2.592 1.684 12.884 1.00 96.75 83 ALA A O 1
ATOM 641 N N . LEU A 1 84 ? -4.323 3.084 12.679 1.00 96.12 84 LEU A N 1
ATOM 642 C CA . LEU A 1 84 ? -3.731 3.856 11.578 1.00 96.12 84 LEU A CA 1
ATOM 643 C C . LEU A 1 84 ? -2.451 4.588 12.013 1.00 96.12 84 LEU A C 1
ATOM 645 O O . LEU A 1 84 ? -1.472 4.602 11.266 1.00 96.12 84 LEU A O 1
ATOM 649 N N . ALA A 1 85 ? -2.460 5.171 13.216 1.00 95.81 85 ALA A N 1
ATOM 650 C CA . ALA A 1 85 ? -1.305 5.858 13.786 1.00 95.81 85 ALA A CA 1
ATOM 651 C C . ALA A 1 85 ? -0.157 4.887 14.110 1.00 95.81 85 ALA A C 1
ATOM 653 O O . ALA A 1 85 ? 0.991 5.190 13.802 1.00 95.81 85 ALA A O 1
ATOM 654 N N . GLU A 1 86 ? -0.469 3.713 14.661 1.00 95.25 86 GLU A N 1
ATOM 655 C CA . GLU A 1 86 ? 0.505 2.670 15.006 1.00 95.25 86 GLU A CA 1
ATOM 656 C C . GLU A 1 86 ? 1.229 2.121 13.768 1.00 95.25 86 GLU A C 1
ATOM 658 O O . GLU A 1 86 ? 2.452 2.015 13.758 1.00 95.25 86 GLU A O 1
ATOM 663 N N . ILE A 1 87 ? 0.491 1.851 12.687 1.00 95.44 87 ILE A N 1
ATOM 664 C CA . ILE A 1 87 ? 1.059 1.354 11.421 1.00 95.44 87 ILE A CA 1
ATOM 665 C C . ILE A 1 87 ? 1.706 2.478 10.584 1.00 95.44 87 ILE A C 1
ATOM 667 O O . ILE A 1 87 ? 2.455 2.218 9.635 1.00 95.44 87 ILE A O 1
ATOM 671 N N . GLY A 1 88 ? 1.435 3.744 10.914 1.00 95.38 88 GLY A N 1
ATOM 672 C CA . GLY A 1 88 ? 1.974 4.899 10.196 1.00 95.38 88 GLY A CA 1
ATOM 673 C C . GLY A 1 88 ? 1.419 5.030 8.774 1.00 95.38 88 GLY A C 1
ATOM 674 O O . GLY A 1 88 ? 2.159 5.336 7.832 1.00 95.38 88 GLY A O 1
ATOM 675 N N . ILE A 1 89 ? 0.123 4.765 8.591 1.00 94.81 89 ILE A N 1
ATOM 676 C CA . ILE A 1 89 ? -0.569 4.939 7.310 1.00 94.81 89 ILE A CA 1
ATOM 677 C C . ILE A 1 89 ? -1.631 6.034 7.419 1.00 94.81 89 ILE A C 1
ATOM 679 O O . ILE A 1 89 ? -2.474 6.030 8.313 1.00 94.81 89 ILE A O 1
ATOM 683 N N . ASP A 1 90 ? -1.596 6.977 6.476 1.00 96.12 90 ASP A N 1
ATOM 684 C CA . ASP A 1 90 ? -2.618 8.016 6.390 1.00 96.12 90 ASP A CA 1
ATOM 685 C C . ASP A 1 90 ? -4.004 7.408 6.127 1.00 96.12 90 ASP A C 1
ATOM 687 O O . ASP A 1 90 ? -4.146 6.412 5.409 1.00 96.12 90 ASP A O 1
ATOM 691 N N . ARG A 1 91 ? -5.047 8.048 6.663 1.00 95.69 91 ARG A N 1
ATOM 692 C CA . ARG A 1 91 ? -6.434 7.602 6.502 1.00 95.69 91 ARG A CA 1
ATOM 693 C C . ARG A 1 91 ? -6.828 7.483 5.027 1.00 95.69 91 ARG A C 1
ATOM 695 O O . ARG A 1 91 ? -7.476 6.506 4.655 1.00 95.69 91 ARG A O 1
ATOM 702 N N . THR A 1 92 ? -6.458 8.457 4.199 1.00 96.38 92 THR A N 1
ATOM 703 C CA . THR A 1 92 ? -6.799 8.486 2.768 1.00 96.38 92 THR A CA 1
ATOM 704 C C . THR A 1 92 ? -6.092 7.356 2.037 1.00 96.38 92 THR A C 1
ATOM 706 O O . THR A 1 92 ? -6.730 6.585 1.319 1.00 96.38 92 THR A O 1
ATOM 709 N N . ALA A 1 93 ? -4.792 7.198 2.305 1.00 94.75 93 ALA A N 1
ATOM 710 C CA . ALA A 1 93 ? -3.992 6.120 1.741 1.00 94.75 93 ALA A CA 1
ATOM 711 C C . ALA A 1 93 ? -4.556 4.745 2.126 1.00 94.75 93 ALA A C 1
ATOM 713 O O . ALA A 1 93 ? -4.673 3.870 1.273 1.00 94.75 93 ALA A O 1
ATOM 714 N N . TYR A 1 94 ? -4.958 4.549 3.383 1.00 97.06 94 TYR A N 1
ATOM 715 C CA . TYR A 1 94 ? -5.572 3.297 3.820 1.00 97.06 94 TYR A CA 1
ATOM 716 C C . TYR A 1 94 ? -6.824 2.956 2.998 1.00 97.06 94 TYR A C 1
ATOM 718 O O . TYR A 1 94 ? -6.926 1.838 2.499 1.00 97.06 94 TYR A O 1
ATOM 726 N N . TYR A 1 95 ? -7.756 3.895 2.802 1.00 96.31 95 TYR A N 1
ATOM 727 C CA . TYR A 1 95 ? -8.976 3.611 2.034 1.00 96.31 95 TYR A CA 1
ATOM 728 C C . TYR A 1 95 ? -8.695 3.355 0.550 1.00 96.31 95 TYR A C 1
ATOM 730 O O . TYR A 1 95 ? -9.276 2.430 -0.019 1.00 96.31 95 TYR A O 1
ATOM 738 N N . GLU A 1 96 ? -7.780 4.113 -0.058 1.00 96.62 96 GLU A N 1
ATOM 739 C CA . GLU A 1 96 ? -7.348 3.893 -1.442 1.00 96.62 96 GLU A CA 1
ATOM 740 C C . GLU A 1 96 ? -6.757 2.486 -1.613 1.00 96.62 96 GLU A C 1
ATOM 742 O O . GLU A 1 96 ? -7.195 1.708 -2.464 1.00 96.62 96 GLU A O 1
ATOM 747 N N . TRP A 1 97 ? -5.782 2.129 -0.774 1.00 95.88 97 TRP A N 1
ATOM 748 C CA . TRP A 1 97 ? -5.106 0.838 -0.866 1.00 95.88 97 TRP A CA 1
ATOM 749 C C . TRP A 1 97 ? -6.014 -0.325 -0.481 1.00 95.88 97 TRP A C 1
ATOM 751 O O . TRP A 1 97 ? -5.891 -1.391 -1.075 1.00 95.88 97 TRP A O 1
ATOM 761 N N . ARG A 1 98 ? -6.977 -0.119 0.421 1.00 95.38 98 ARG A N 1
ATOM 762 C CA . ARG A 1 98 ? -8.009 -1.111 0.743 1.00 95.38 98 ARG A CA 1
ATOM 763 C C . ARG A 1 98 ? -8.986 -1.341 -0.413 1.00 95.38 98 ARG A C 1
ATOM 765 O O . ARG A 1 98 ? -9.412 -2.476 -0.608 1.00 95.38 98 ARG A O 1
ATOM 772 N N . SER A 1 99 ? -9.327 -0.310 -1.194 1.00 95.25 99 SER A N 1
ATOM 773 C CA . SER A 1 99 ? -10.108 -0.477 -2.434 1.00 95.25 99 SER A CA 1
ATOM 774 C C . SER A 1 99 ? -9.330 -1.294 -3.460 1.00 95.25 99 SER A C 1
ATOM 776 O O . SER A 1 99 ? -9.799 -2.335 -3.909 1.00 95.25 99 SER A O 1
ATOM 778 N N . ARG A 1 100 ? -8.082 -0.897 -3.732 1.00 94.06 100 ARG A N 1
ATOM 779 C CA . ARG A 1 100 ? -7.201 -1.619 -4.665 1.00 94.06 100 ARG A CA 1
ATOM 780 C C . ARG A 1 100 ? -6.937 -3.057 -4.244 1.00 94.06 100 ARG A C 1
ATOM 782 O O . ARG A 1 100 ? -6.778 -3.928 -5.091 1.00 94.06 100 ARG A O 1
ATOM 789 N N . MET A 1 101 ? -6.850 -3.302 -2.940 1.00 93.56 101 MET A N 1
ATOM 790 C CA . MET A 1 101 ? -6.711 -4.644 -2.394 1.00 93.56 101 MET A CA 1
ATOM 791 C C . MET A 1 101 ? -7.956 -5.481 -2.713 1.00 93.56 101 MET A C 1
ATOM 793 O O . MET A 1 101 ? -7.818 -6.594 -3.209 1.00 93.56 101 MET A O 1
ATOM 797 N N . ARG A 1 102 ? -9.164 -4.939 -2.511 1.00 92.19 102 ARG A N 1
ATOM 798 C CA . ARG A 1 102 ? -10.413 -5.625 -2.883 1.00 92.19 102 ARG A CA 1
ATOM 799 C C . ARG A 1 102 ? -10.498 -5.934 -4.374 1.00 92.19 102 ARG A C 1
ATOM 801 O O . ARG A 1 102 ? -10.797 -7.070 -4.723 1.00 92.19 102 ARG A O 1
ATOM 808 N N . GLU A 1 103 ? -10.149 -4.974 -5.227 1.00 92.75 103 GLU A N 1
ATOM 809 C CA . GLU A 1 103 ? -10.086 -5.164 -6.683 1.00 92.75 103 GLU A CA 1
ATOM 810 C C . GLU A 1 103 ? -9.090 -6.268 -7.074 1.00 92.75 103 GLU A C 1
ATOM 812 O O . GLU A 1 103 ? -9.396 -7.115 -7.908 1.00 92.75 103 GLU A O 1
ATOM 817 N N . ALA A 1 104 ? -7.911 -6.296 -6.444 1.00 88.75 104 ALA A N 1
ATOM 818 C CA . ALA A 1 104 ? -6.877 -7.288 -6.734 1.00 88.75 104 ALA A CA 1
ATOM 819 C C . ALA A 1 104 ? -7.253 -8.712 -6.285 1.00 88.75 104 ALA A C 1
ATOM 821 O O . ALA A 1 104 ? -6.821 -9.674 -6.916 1.00 88.75 104 ALA A O 1
ATOM 822 N N . PHE A 1 105 ? -8.029 -8.849 -5.205 1.00 86.75 105 PHE A N 1
ATOM 823 C CA . PHE A 1 105 ? -8.425 -10.143 -4.637 1.00 86.75 105 PHE A CA 1
ATOM 824 C C . PHE A 1 105 ? -9.861 -10.570 -4.985 1.00 86.75 105 PHE A C 1
ATOM 826 O O . PHE A 1 105 ? -10.290 -11.634 -4.549 1.00 86.75 105 PHE A O 1
ATOM 833 N N . GLY A 1 106 ? -10.598 -9.781 -5.772 1.00 76.25 106 GLY A N 1
ATOM 834 C CA . GLY A 1 106 ? -11.930 -10.141 -6.270 1.00 76.25 106 GLY A CA 1
ATOM 835 C C . GLY A 1 106 ? -13.045 -10.133 -5.219 1.00 76.25 106 GLY A C 1
ATOM 836 O O . GLY A 1 106 ? -14.078 -10.761 -5.432 1.00 76.25 106 GLY A O 1
ATOM 837 N N . TYR A 1 107 ? -12.862 -9.432 -4.097 1.00 58.62 107 TYR A N 1
ATOM 838 C CA . TYR A 1 107 ? -13.908 -9.270 -3.084 1.00 58.62 107 TYR A CA 1
ATOM 839 C C . TYR A 1 107 ? -14.755 -8.034 -3.414 1.00 58.62 107 TYR A C 1
ATOM 841 O O . TYR A 1 107 ? -14.405 -6.923 -3.004 1.00 58.62 107 TYR A O 1
ATOM 849 N N . ASN A 1 108 ? -15.836 -8.242 -4.174 1.00 51.16 108 ASN A N 1
ATOM 850 C CA . ASN A 1 108 ? -16.939 -7.282 -4.312 1.00 51.16 108 ASN A CA 1
ATOM 851 C C . ASN A 1 108 ? -17.885 -7.389 -3.115 1.00 51.16 108 ASN A C 1
ATOM 853 O O . ASN A 1 108 ? -18.336 -8.522 -2.838 1.00 51.16 108 ASN A O 1
#

Radius of gyration: 26.69 Å; chains: 1; bounding box: 53×46×62 Å

pLDDT: mean 76.99, std 20.91, range [38.22, 97.06]

Organism: NCBI:txid1259262

Secondary structure (DSSP, 8-state):
----SS-S-TT-HHHHS-GGGGSS-------TTPPP--HHHHHHHHHHHHHHHHHHHHHHHHHHHHHHHHHHHHHTT--HHHHHHHHT--HHHHHHHHHHHHHHHT--

Foldseek 3Di:
DDPPPPPPPPPDPPVVDDPVCVPVPPPPPPPPPDDDDDPVRVVVVVVVVVVVVVVVVVVLVVLVVLLVQLVVCVVVVDDSVVSCVVSVHDPVSSVVSVVVVCVVVVPD